Protein AF-A0A529M5U0-F1 (afdb_monomer_lite)

Secondary structure (DSSP, 8-state):
--GGG-SEEEEEETTEEEEEE-GGGS-S-----GGGGTTS-HHHHHHHHHHHHHHHHHHHT-TT--HHHHHHHHHHHHHHHHHHHHHHH-TT--

Radius of gyration: 15.33 Å; chains: 1; bounding box: 36×37×37 Å

Structure (mmCIF, N/CA/C/O backbone):
data_AF-A0A529M5U0-F1
#
_entry.id   AF-A0A529M5U0-F1
#
loop_
_atom_site.group_PDB
_atom_site.id
_atom_site.type_symbol
_atom_site.label_atom_id
_atom_site.label_alt_id
_atom_site.label_comp_id
_atom_site.label_asym_id
_atom_site.label_entity_id
_atom_site.label_seq_id
_atom_site.pdbx_PDB_ins_code
_atom_site.Cartn_x
_atom_site.Cartn_y
_atom_site.Cartn_z
_atom_site.occupancy
_atom_site.B_iso_or_equiv
_atom_site.auth_seq_id
_atom_site.auth_comp_id
_atom_site.auth_asym_id
_atom_site.auth_atom_id
_atom_site.pdbx_PDB_model_num
ATOM 1 N N . ALA A 1 1 ? -1.159 3.072 -2.565 1.00 84.88 1 ALA A N 1
ATOM 2 C CA . ALA A 1 1 ? -1.942 3.919 -1.636 1.00 84.88 1 ALA A CA 1
ATOM 3 C C . ALA A 1 1 ? -2.720 3.076 -0.628 1.00 84.88 1 ALA A C 1
ATOM 5 O O . ALA A 1 1 ? -2.587 3.355 0.552 1.00 84.88 1 ALA A O 1
ATOM 6 N N . GLY A 1 2 ? -3.475 2.051 -1.048 1.00 88.69 2 GLY A N 1
ATOM 7 C CA . GLY A 1 2 ? -4.147 1.129 -0.119 1.00 88.69 2 GLY A CA 1
ATOM 8 C C . GLY A 1 2 ? -5.483 1.645 0.424 1.00 88.69 2 GLY A C 1
ATOM 9 O O . GLY A 1 2 ? -6.106 0.983 1.248 1.00 88.69 2 GLY A O 1
ATOM 10 N N . SER A 1 3 ? -5.936 2.816 -0.041 1.00 92.50 3 SER A N 1
ATOM 11 C CA . SER A 1 3 ? -7.203 3.431 0.374 1.00 92.50 3 SER A CA 1
ATOM 12 C C . SER A 1 3 ? -8.403 2.530 0.091 1.00 92.50 3 SER A C 1
ATOM 14 O O . SER A 1 3 ? -9.393 2.592 0.816 1.00 92.50 3 SER A O 1
ATOM 16 N N . GLU A 1 4 ? -8.305 1.696 -0.942 1.00 93.94 4 GLU A N 1
ATOM 17 C CA . GLU A 1 4 ? -9.338 0.774 -1.396 1.00 93.94 4 GLU A CA 1
ATOM 18 C C . GLU A 1 4 ? -9.711 -0.306 -0.367 1.00 93.94 4 GLU A C 1
ATOM 20 O O . GLU A 1 4 ? -10.782 -0.890 -0.473 1.00 93.94 4 GLU A O 1
ATOM 25 N N . MET A 1 5 ? -8.876 -0.524 0.656 1.00 93.00 5 MET A N 1
ATOM 26 C CA . MET A 1 5 ? -9.133 -1.457 1.762 1.00 93.00 5 MET A CA 1
ATOM 27 C C . MET A 1 5 ? -9.387 -0.744 3.098 1.00 93.00 5 MET A C 1
ATOM 29 O O . MET A 1 5 ? -9.242 -1.342 4.164 1.00 93.00 5 MET A O 1
ATOM 33 N N . THR A 1 6 ? -9.751 0.542 3.074 1.00 91.06 6 THR A N 1
ATOM 34 C CA . THR A 1 6 ? -9.989 1.324 4.296 1.00 91.06 6 THR A CA 1
ATOM 35 C C . THR A 1 6 ? -11.363 1.991 4.294 1.00 91.06 6 THR A C 1
ATOM 37 O O . THR A 1 6 ? -11.806 2.483 3.258 1.00 91.06 6 THR A O 1
ATOM 40 N N . PRO A 1 7 ? -12.033 2.103 5.455 1.00 91.69 7 PRO A N 1
ATOM 41 C CA . PRO A 1 7 ? -13.254 2.890 5.594 1.00 91.69 7 PRO A CA 1
ATOM 42 C C . PRO A 1 7 ? -12.951 4.389 5.797 1.00 91.69 7 PRO A C 1
ATOM 44 O O . PRO A 1 7 ? -13.740 5.087 6.430 1.00 91.69 7 PRO A O 1
ATOM 47 N N . ILE A 1 8 ? -11.795 4.885 5.337 1.00 92.75 8 ILE A N 1
ATOM 48 C CA . ILE A 1 8 ? -11.294 6.234 5.624 1.00 92.75 8 ILE A CA 1
ATOM 49 C C . ILE A 1 8 ? -11.435 7.115 4.381 1.00 92.75 8 ILE A C 1
ATOM 51 O O . ILE A 1 8 ? -10.962 6.772 3.303 1.00 92.75 8 ILE A O 1
ATOM 55 N N . LEU A 1 9 ? -12.029 8.293 4.557 1.00 92.44 9 LEU A N 1
ATOM 56 C CA . LEU A 1 9 ? -12.149 9.331 3.541 1.00 92.44 9 LEU A CA 1
ATOM 57 C C . LEU A 1 9 ? -11.436 10.602 4.012 1.00 92.44 9 LEU A C 1
ATOM 59 O O . LEU A 1 9 ? -11.723 11.117 5.091 1.00 92.44 9 LEU A O 1
ATOM 63 N N . GLY A 1 10 ? -10.532 11.129 3.188 1.00 91.75 10 GLY A N 1
ATOM 64 C CA . GLY A 1 10 ? -9.955 12.460 3.371 1.00 91.75 10 GLY A CA 1
ATOM 65 C C . GLY A 1 10 ? -10.627 13.470 2.445 1.00 91.75 10 GLY A C 1
ATOM 66 O O . GLY A 1 10 ? -10.622 13.278 1.234 1.00 91.75 10 GLY A O 1
ATOM 67 N N . GLU A 1 11 ? -11.158 14.555 2.996 1.00 92.56 11 GLU A N 1
ATOM 68 C CA . GLU A 1 11 ? -11.802 15.639 2.251 1.00 92.56 11 GLU A CA 1
ATOM 69 C C . GLU A 1 11 ? -11.143 16.974 2.606 1.00 92.56 11 GLU A C 1
ATOM 71 O O . GLU A 1 11 ? -10.807 17.212 3.763 1.00 92.56 11 GLU A O 1
ATOM 76 N N . THR A 1 12 ? -10.960 17.862 1.629 1.00 93.25 12 THR A N 1
ATOM 77 C CA . THR A 1 12 ? -10.498 19.231 1.893 1.00 93.25 12 THR A CA 1
ATOM 78 C C . THR A 1 12 ? -11.685 20.178 1.826 1.00 93.25 12 THR A C 1
ATOM 80 O O . THR A 1 12 ? -12.240 20.394 0.751 1.00 93.25 12 THR A O 1
ATOM 83 N N . LYS A 1 13 ? -12.042 20.778 2.962 1.00 89.50 13 LYS A N 1
ATOM 84 C CA . LYS A 1 13 ? -13.112 21.771 3.074 1.00 89.50 13 LYS A CA 1
ATOM 85 C C . LYS A 1 13 ? -12.536 23.069 3.624 1.00 89.50 13 LYS A C 1
ATOM 87 O O . LYS A 1 13 ? -11.805 23.050 4.609 1.00 89.50 13 LYS A O 1
ATOM 92 N N . ASP A 1 14 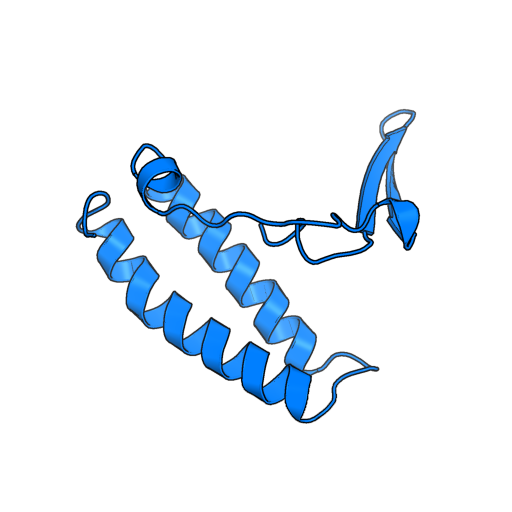? -12.818 24.182 2.950 1.00 91.38 14 ASP A N 1
ATOM 93 C CA . ASP A 1 14 ? -12.336 25.517 3.335 1.00 91.38 14 ASP A CA 1
ATOM 94 C C . ASP A 1 14 ? -10.801 25.592 3.511 1.00 91.38 14 ASP A C 1
ATOM 96 O O . ASP A 1 14 ? -10.279 26.269 4.392 1.00 91.38 14 ASP A O 1
ATOM 100 N N . GLY A 1 15 ? -10.057 24.855 2.675 1.00 92.31 15 GLY A N 1
ATOM 101 C CA . GLY A 1 15 ? -8.590 24.782 2.727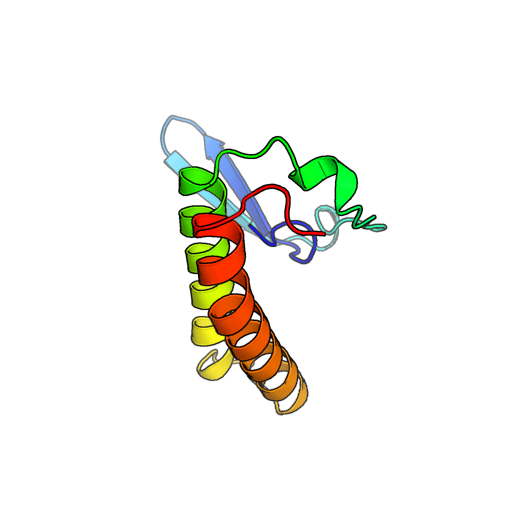 1.00 92.31 15 GLY A CA 1
ATOM 102 C C . GLY A 1 15 ? -8.023 23.876 3.827 1.00 92.31 15 GLY A C 1
ATOM 103 O O . GLY A 1 15 ? -6.806 23.740 3.929 1.00 92.31 15 GLY A O 1
ATOM 104 N N . VAL A 1 16 ? -8.876 23.221 4.621 1.00 92.50 16 VAL A N 1
ATOM 105 C CA . VAL A 1 16 ? -8.478 22.318 5.706 1.00 92.50 16 VAL A CA 1
ATOM 106 C C . VAL A 1 16 ? -8.791 20.874 5.326 1.00 92.50 16 VAL A C 1
ATOM 108 O O . VAL A 1 16 ? -9.912 20.547 4.939 1.00 92.50 16 VAL A O 1
ATOM 111 N N . LYS A 1 17 ? -7.799 19.990 5.459 1.00 91.50 17 LYS A N 1
ATOM 112 C CA . LYS A 1 17 ? -7.988 18.547 5.284 1.00 91.50 17 LYS A CA 1
ATOM 113 C C . LYS A 1 17 ? -8.666 17.959 6.524 1.00 91.50 17 LYS A C 1
ATOM 115 O O . LYS A 1 17 ? -8.133 18.056 7.627 1.00 91.50 17 LYS A O 1
ATOM 120 N N . VAL A 1 18 ? -9.811 17.323 6.326 1.00 91.81 18 VAL A N 1
ATOM 121 C CA . VAL A 1 18 ? -10.607 16.627 7.338 1.00 91.81 18 VAL A CA 1
ATOM 122 C C . VAL A 1 18 ? -10.663 15.146 6.976 1.00 91.81 18 VAL A C 1
ATOM 124 O O . VAL A 1 18 ? -10.908 14.789 5.827 1.00 91.81 18 VAL A O 1
ATOM 127 N N . THR A 1 19 ? -10.444 14.278 7.960 1.00 90.69 19 THR A N 1
ATOM 128 C CA . THR A 1 19 ? -10.529 12.824 7.783 1.00 90.69 19 THR A CA 1
ATOM 129 C C . THR A 1 19 ? -11.788 12.300 8.461 1.00 90.69 19 THR A C 1
ATOM 131 O O . THR A 1 19 ? -12.045 12.605 9.624 1.00 90.69 19 THR A O 1
ATOM 134 N N . GLN A 1 20 ? -12.564 11.498 7.743 1.00 90.50 20 GLN A N 1
ATOM 135 C CA . GLN A 1 20 ? -13.776 10.841 8.221 1.00 90.50 20 GLN A CA 1
ATOM 136 C C . GLN A 1 20 ? -13.613 9.325 8.093 1.00 90.50 20 GLN A C 1
ATOM 138 O O . GLN A 1 20 ? -12.951 8.849 7.174 1.00 90.50 20 GLN A O 1
ATOM 143 N N . SER A 1 21 ? -14.218 8.563 9.005 1.00 91.81 21 SER A N 1
ATOM 144 C CA . SER A 1 21 ? -14.266 7.100 8.920 1.00 91.81 21 SER A CA 1
ATOM 145 C C . SER A 1 21 ? -15.718 6.635 8.910 1.00 91.81 21 SER A C 1
ATOM 147 O O . SER A 1 21 ? -16.497 7.011 9.789 1.00 91.81 21 SER A O 1
ATOM 149 N N . SER A 1 22 ? -16.110 5.862 7.898 1.00 91.94 22 SER A N 1
ATOM 150 C CA . SER A 1 22 ? -17.469 5.338 7.757 1.00 91.94 22 SER A CA 1
ATOM 151 C C . SER A 1 22 ? -17.478 4.006 7.005 1.00 91.94 22 SER A C 1
ATOM 153 O O . SER A 1 22 ? -16.878 3.911 5.938 1.00 91.94 22 SER A O 1
ATOM 155 N N . PRO A 1 23 ? -18.244 2.995 7.454 1.00 89.69 23 PRO A N 1
ATOM 156 C CA . PRO A 1 23 ? -18.424 1.763 6.684 1.00 89.69 23 PRO A CA 1
ATOM 157 C C . PRO A 1 23 ? -18.973 1.998 5.270 1.00 89.69 23 PRO A C 1
ATOM 159 O O . PRO A 1 23 ? -18.726 1.197 4.382 1.00 89.69 23 PRO A O 1
ATOM 162 N N . LYS A 1 24 ? -19.684 3.113 5.043 1.00 91.75 24 LYS A N 1
ATOM 163 C CA . LYS A 1 24 ? -20.257 3.468 3.735 1.00 91.75 24 LYS A CA 1
ATOM 164 C C . LYS A 1 24 ? -19.220 3.849 2.679 1.00 91.75 24 LYS A C 1
ATOM 166 O O . LYS A 1 24 ? -19.572 3.893 1.507 1.00 91.75 24 LYS A O 1
ATOM 171 N N . VAL A 1 25 ? -17.999 4.200 3.086 1.00 92.75 25 VAL A N 1
ATOM 172 C CA . VAL A 1 25 ? -16.935 4.572 2.140 1.00 92.75 25 VAL A CA 1
ATOM 173 C C . VAL A 1 25 ? -16.006 3.406 1.819 1.00 92.75 25 VAL A C 1
ATOM 175 O O . VAL A 1 25 ? -15.185 3.540 0.920 1.00 92.75 25 VAL A O 1
ATOM 178 N N . LEU A 1 26 ? -16.132 2.277 2.528 1.00 94.12 26 LEU A N 1
ATOM 179 C CA . LEU A 1 26 ? -15.361 1.079 2.223 1.00 94.12 26 LEU A CA 1
ATOM 180 C C . LEU A 1 26 ? -15.870 0.490 0.897 1.00 94.12 26 LEU A C 1
ATOM 182 O O . LEU A 1 26 ? -17.057 0.164 0.812 1.00 94.12 26 LEU A O 1
ATOM 186 N N . PRO A 1 27 ? -15.013 0.344 -0.128 1.00 94.44 27 PRO A N 1
ATOM 187 C CA . PRO A 1 27 ? -15.410 -0.304 -1.368 1.00 94.44 27 PRO A CA 1
ATOM 188 C C . PRO A 1 27 ? -15.912 -1.730 -1.127 1.00 94.44 27 PRO A C 1
ATOM 190 O O . PRO A 1 27 ? -15.303 -2.501 -0.390 1.00 94.44 27 PRO A O 1
ATOM 193 N N . GLU A 1 28 ? -17.012 -2.092 -1.785 1.00 96.00 28 GLU A N 1
ATOM 194 C CA . GLU A 1 28 ? -17.576 -3.447 -1.700 1.00 96.00 28 GLU A CA 1
ATOM 195 C C . GLU A 1 28 ? -16.764 -4.464 -2.513 1.00 96.00 28 GLU A C 1
ATOM 197 O O . GLU A 1 28 ? -16.737 -5.651 -2.194 1.00 96.00 28 GLU A O 1
ATOM 202 N N . VAL A 1 29 ? -16.106 -3.997 -3.579 1.00 96.56 29 VAL A N 1
ATOM 203 C CA . VAL A 1 29 ? -15.336 -4.821 -4.512 1.00 96.56 29 VAL A CA 1
ATOM 204 C C . VAL A 1 29 ? -14.062 -4.084 -4.905 1.00 96.56 29 VAL A C 1
ATOM 206 O O . VAL A 1 29 ? -14.097 -2.901 -5.243 1.00 96.56 29 VAL A O 1
ATOM 209 N N . VAL A 1 30 ? -12.947 -4.814 -4.912 1.00 96.25 30 VAL A N 1
ATOM 210 C CA . VAL A 1 30 ? -11.648 -4.346 -5.403 1.00 96.25 30 VAL A CA 1
ATOM 211 C C . VAL A 1 30 ? -11.143 -5.331 -6.452 1.00 96.25 30 VAL A C 1
ATOM 213 O O . VAL A 1 30 ? -11.149 -6.540 -6.225 1.00 96.25 30 VAL A O 1
ATOM 216 N N . ILE A 1 31 ? -10.709 -4.814 -7.602 1.00 97.19 31 ILE A N 1
ATOM 217 C CA . ILE A 1 31 ? -10.099 -5.598 -8.681 1.00 97.19 31 ILE A CA 1
ATOM 218 C C . ILE A 1 31 ? -8.646 -5.146 -8.806 1.00 97.19 31 ILE A C 1
ATOM 220 O O . ILE A 1 31 ? -8.384 -3.996 -9.153 1.00 97.19 31 ILE A O 1
ATOM 224 N N . TYR A 1 32 ? -7.713 -6.053 -8.521 1.00 95.69 32 TYR A N 1
ATOM 225 C CA . TYR A 1 32 ? -6.287 -5.829 -8.739 1.00 95.69 32 TYR A CA 1
ATOM 226 C C . TYR A 1 32 ? -5.881 -6.401 -10.098 1.00 95.69 32 TYR A C 1
ATOM 228 O O . TYR A 1 32 ? -5.920 -7.613 -10.296 1.00 95.69 32 TYR A O 1
ATOM 236 N N . ASP A 1 33 ? -5.483 -5.521 -11.015 1.00 96.56 33 ASP A N 1
ATOM 237 C CA . ASP A 1 33 ? -4.951 -5.876 -12.330 1.00 96.56 33 ASP A CA 1
ATOM 238 C C . ASP A 1 33 ? -3.577 -5.219 -12.512 1.00 96.56 33 ASP A C 1
ATOM 240 O O . ASP A 1 33 ? -3.450 -3.992 -12.532 1.00 96.56 33 ASP A O 1
ATOM 244 N N . VAL A 1 34 ? -2.540 -6.052 -12.612 1.00 93.69 34 VAL A N 1
ATOM 245 C CA . VAL A 1 34 ? -1.148 -5.608 -12.746 1.00 93.69 34 VAL A CA 1
ATOM 246 C C . VAL A 1 34 ? -0.926 -4.884 -14.076 1.00 93.69 34 VAL A C 1
ATOM 248 O O . VAL A 1 34 ? -0.138 -3.936 -14.117 1.00 93.69 34 VAL A O 1
ATOM 251 N N . ASP A 1 35 ? -1.663 -5.233 -15.135 1.00 95.38 35 ASP A N 1
ATOM 252 C CA . ASP A 1 35 ? -1.517 -4.598 -16.449 1.00 95.38 35 ASP A CA 1
ATOM 253 C C . ASP A 1 35 ? -1.890 -3.101 -16.389 1.00 95.38 35 ASP A C 1
ATOM 255 O O . ASP A 1 35 ? -1.309 -2.279 -17.102 1.00 95.38 35 ASP A O 1
ATOM 259 N N . LEU A 1 36 ? -2.763 -2.703 -15.453 1.00 95.62 36 LEU A N 1
ATOM 260 C CA . LEU A 1 36 ? -3.118 -1.298 -15.206 1.00 95.62 36 LEU A CA 1
ATOM 261 C C . LEU A 1 36 ? -2.028 -0.501 -14.471 1.00 95.62 36 LEU A C 1
ATOM 263 O O . LEU A 1 36 ? -2.108 0.725 -14.400 1.00 95.62 36 LEU A O 1
ATOM 267 N N . THR A 1 37 ? -1.007 -1.168 -13.929 1.00 94.50 37 THR A N 1
ATOM 268 C CA . THR A 1 37 ? 0.105 -0.520 -13.210 1.00 94.50 37 THR A CA 1
ATOM 269 C C . THR A 1 37 ? 1.332 -0.276 -14.088 1.00 94.50 37 THR A C 1
ATOM 271 O O . THR A 1 37 ? 2.175 0.549 -13.743 1.00 94.50 37 THR A O 1
ATOM 274 N N . MET A 1 38 ? 1.403 -0.917 -15.258 1.00 94.69 38 MET A N 1
ATOM 275 C CA . MET A 1 38 ? 2.584 -0.944 -16.136 1.00 94.69 38 MET A CA 1
ATOM 276 C C . MET A 1 38 ? 2.972 0.413 -16.737 1.00 94.69 38 MET A C 1
ATOM 278 O O . MET A 1 38 ? 4.085 0.580 -17.230 1.00 94.69 38 MET A O 1
ATOM 282 N N . THR A 1 39 ? 2.064 1.389 -16.723 1.00 94.75 39 THR A N 1
ATOM 283 C CA . THR A 1 39 ? 2.308 2.754 -17.218 1.00 94.75 39 THR A CA 1
ATOM 284 C C . THR A 1 39 ? 2.634 3.747 -16.100 1.00 94.75 39 THR A C 1
ATOM 286 O O . THR A 1 39 ? 2.887 4.923 -16.375 1.00 94.75 39 THR A O 1
ATOM 289 N N . LEU A 1 40 ? 2.645 3.302 -14.838 1.00 94.38 40 LEU A N 1
ATOM 290 C CA . LEU A 1 40 ? 2.969 4.147 -13.697 1.00 94.38 40 LEU A CA 1
ATOM 291 C C . LEU A 1 40 ? 4.474 4.480 -13.698 1.00 94.38 40 LEU A C 1
ATOM 293 O O . LEU A 1 40 ? 5.302 3.569 -13.760 1.00 94.38 40 LEU A O 1
ATOM 297 N N . PRO A 1 41 ? 4.874 5.764 -13.597 1.00 96.06 41 PRO A N 1
ATOM 298 C CA . PRO A 1 41 ? 6.287 6.122 -13.544 1.00 96.06 41 PRO A CA 1
ATOM 299 C C . PRO A 1 41 ? 6.994 5.466 -12.356 1.00 96.06 41 PRO A C 1
ATOM 301 O O . PRO A 1 41 ? 6.507 5.547 -11.230 1.00 96.06 41 PRO A O 1
ATOM 304 N N . ALA A 1 42 ? 8.185 4.905 -12.577 1.00 94.81 42 ALA A N 1
ATOM 305 C CA . ALA A 1 42 ? 8.947 4.186 -11.551 1.00 94.81 42 ALA A CA 1
ATOM 306 C C . ALA A 1 42 ? 9.175 5.000 -10.262 1.00 94.81 42 ALA A C 1
ATOM 308 O O . ALA A 1 42 ? 9.097 4.466 -9.157 1.00 94.81 42 ALA A O 1
ATOM 309 N N . SER A 1 43 ? 9.397 6.313 -10.385 1.00 95.00 43 SER A N 1
ATOM 310 C CA . SER A 1 43 ? 9.535 7.221 -9.239 1.00 95.00 43 SER A CA 1
ATOM 311 C C . SER A 1 43 ? 8.249 7.325 -8.407 1.00 95.00 43 SER A C 1
ATOM 313 O O . SER A 1 43 ? 8.298 7.378 -7.174 1.00 95.00 43 SER A O 1
ATOM 315 N N . LEU A 1 44 ? 7.086 7.307 -9.061 1.00 96.19 44 LEU A N 1
ATOM 316 C CA . LEU A 1 44 ? 5.787 7.310 -8.396 1.00 96.19 44 LEU A CA 1
ATOM 317 C C . LEU A 1 44 ? 5.458 5.930 -7.809 1.00 96.19 44 LEU A C 1
ATOM 319 O O . LEU A 1 44 ? 4.966 5.855 -6.685 1.00 96.19 44 LEU A O 1
ATOM 323 N N . SER A 1 45 ? 5.801 4.844 -8.506 1.00 96.06 45 SER A N 1
ATOM 324 C CA . SER A 1 45 ? 5.697 3.475 -7.982 1.00 96.06 45 SER A CA 1
ATOM 325 C C . SER A 1 45 ? 6.516 3.307 -6.701 1.00 96.06 45 SER A C 1
ATOM 327 O O . SER A 1 45 ? 5.996 2.824 -5.697 1.00 96.06 45 SER A O 1
ATOM 329 N N . GLY A 1 46 ? 7.761 3.793 -6.695 1.00 96.19 46 GLY A N 1
ATOM 330 C CA . GLY A 1 46 ? 8.642 3.768 -5.528 1.00 96.19 46 GLY A CA 1
ATOM 331 C C . GLY A 1 46 ? 8.060 4.523 -4.333 1.00 96.19 46 GLY A C 1
ATOM 332 O O . GLY A 1 46 ? 7.938 3.970 -3.243 1.00 96.19 46 GLY A O 1
ATOM 333 N N . THR A 1 47 ? 7.643 5.775 -4.533 1.00 96.88 47 THR A N 1
ATOM 334 C CA . THR A 1 47 ? 7.070 6.598 -3.449 1.00 96.88 47 THR A CA 1
ATOM 335 C C . THR A 1 47 ? 5.731 6.059 -2.934 1.00 96.88 47 THR A C 1
ATOM 337 O O . THR A 1 47 ? 5.520 6.000 -1.722 1.00 96.88 47 THR A O 1
ATOM 340 N N . SER A 1 48 ? 4.846 5.595 -3.820 1.00 96.69 48 SER A N 1
ATOM 341 C CA . SER A 1 48 ? 3.571 4.963 -3.447 1.00 96.69 48 SER A CA 1
ATOM 342 C C . SER A 1 48 ? 3.779 3.632 -2.713 1.00 96.69 48 SER A C 1
ATOM 344 O O . SER A 1 48 ? 3.071 3.344 -1.745 1.00 96.69 48 SER A O 1
ATOM 346 N N . GLY A 1 49 ? 4.777 2.845 -3.124 1.00 97.00 49 GLY A N 1
ATOM 347 C CA . GLY A 1 49 ? 5.182 1.613 -2.451 1.00 97.00 49 GLY A CA 1
ATOM 348 C C . GLY A 1 49 ? 5.731 1.864 -1.049 1.00 97.00 49 GLY A C 1
ATOM 349 O O . GLY A 1 49 ? 5.317 1.202 -0.102 1.00 97.00 49 GLY A O 1
ATOM 350 N N . MET A 1 50 ? 6.576 2.884 -0.881 1.00 97.50 50 MET A N 1
ATOM 351 C CA . MET A 1 50 ? 7.048 3.310 0.442 1.00 97.50 50 MET A CA 1
ATOM 352 C C . MET A 1 50 ? 5.896 3.747 1.355 1.00 97.50 50 MET A C 1
ATOM 354 O O . MET A 1 50 ? 5.905 3.425 2.540 1.00 97.50 50 MET A O 1
ATOM 358 N N . ASN A 1 51 ? 4.870 4.416 0.817 1.00 97.38 51 ASN A N 1
ATOM 359 C CA . ASN A 1 51 ? 3.662 4.732 1.584 1.00 97.38 51 ASN A CA 1
ATOM 360 C C . ASN A 1 51 ? 2.911 3.464 2.032 1.00 97.38 51 ASN A C 1
ATOM 362 O O . ASN A 1 51 ? 2.418 3.405 3.154 1.00 97.38 51 ASN A O 1
ATOM 366 N N . ALA A 1 52 ? 2.841 2.430 1.189 1.00 97.25 52 ALA A N 1
ATOM 367 C CA . ALA A 1 52 ? 2.246 1.150 1.578 1.00 97.25 52 ALA A CA 1
ATOM 368 C C . ALA A 1 52 ? 3.061 0.437 2.678 1.00 97.25 52 ALA A C 1
ATOM 370 O O . ALA A 1 52 ? 2.474 -0.080 3.627 1.00 97.25 52 ALA A O 1
ATOM 371 N N . ILE A 1 53 ? 4.400 0.482 2.610 1.00 97.88 53 ILE A N 1
ATOM 372 C CA . ILE A 1 53 ? 5.278 -0.012 3.687 1.00 97.88 53 ILE A CA 1
ATOM 373 C C . ILE A 1 53 ? 5.012 0.750 4.989 1.00 97.88 53 ILE A C 1
ATOM 375 O O . ILE A 1 53 ? 4.912 0.125 6.042 1.00 97.88 53 ILE A O 1
ATOM 379 N N . ALA A 1 54 ? 4.861 2.077 4.932 1.00 97.31 54 ALA A N 1
ATOM 380 C CA . ALA A 1 54 ? 4.575 2.886 6.115 1.00 97.31 54 ALA A CA 1
ATOM 381 C C . ALA A 1 54 ? 3.290 2.426 6.822 1.00 97.31 54 ALA A C 1
ATOM 383 O O . ALA A 1 54 ? 3.317 2.206 8.029 1.00 97.31 54 ALA A O 1
ATOM 384 N N . HIS A 1 55 ? 2.209 2.169 6.077 1.00 96.31 55 HIS A N 1
ATOM 385 C CA . HIS A 1 55 ? 0.972 1.629 6.654 1.00 96.31 55 HIS A CA 1
ATOM 386 C C . HIS A 1 55 ? 1.163 0.255 7.302 1.00 96.31 55 HIS A C 1
ATOM 388 O O . HIS A 1 55 ? 0.639 0.011 8.389 1.00 96.31 55 HIS A O 1
ATOM 394 N N . ALA A 1 56 ? 1.927 -0.641 6.673 1.00 96.88 56 ALA A N 1
ATOM 395 C CA . ALA A 1 56 ? 2.213 -1.950 7.253 1.00 96.88 56 ALA A CA 1
ATOM 396 C C . ALA A 1 56 ? 3.027 -1.828 8.553 1.00 96.88 56 ALA A C 1
ATOM 398 O O . ALA A 1 56 ? 2.713 -2.483 9.543 1.00 96.88 56 ALA A O 1
ATOM 399 N N . VAL A 1 57 ? 4.026 -0.944 8.589 1.00 97.56 57 VAL A N 1
ATOM 400 C CA . VAL A 1 57 ? 4.825 -0.680 9.795 1.00 97.56 57 VAL A CA 1
ATOM 401 C C . VAL A 1 57 ? 3.970 -0.065 10.907 1.00 97.56 57 VAL A C 1
ATOM 403 O O . VAL A 1 57 ? 4.045 -0.526 12.044 1.00 97.56 57 VAL A O 1
ATOM 406 N N . GLU A 1 58 ? 3.122 0.918 10.593 1.00 96.62 58 GLU A N 1
ATOM 407 C CA . GLU A 1 58 ? 2.181 1.525 11.547 1.00 96.62 58 GLU A CA 1
ATOM 408 C C . GLU A 1 58 ? 1.212 0.496 12.140 1.00 96.62 58 GLU A C 1
ATOM 410 O O . GLU A 1 58 ? 0.907 0.538 13.334 1.00 96.62 58 GLU A O 1
ATOM 415 N N . ALA A 1 59 ? 0.766 -0.471 11.334 1.00 95.38 59 ALA A N 1
ATOM 416 C CA . ALA A 1 59 ? -0.139 -1.527 11.774 1.00 95.38 59 ALA A CA 1
ATOM 417 C C . ALA A 1 59 ? 0.484 -2.455 12.836 1.00 95.38 59 ALA A C 1
ATOM 419 O O . ALA A 1 59 ? -0.237 -2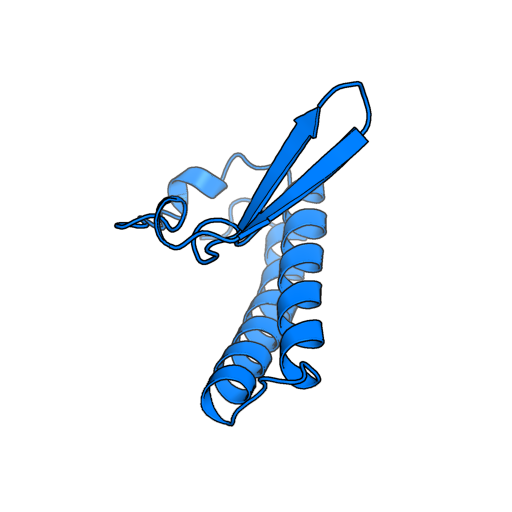.945 13.707 1.00 95.38 59 ALA A O 1
ATOM 420 N N . LEU A 1 60 ? 1.808 -2.659 12.816 1.00 96.62 60 LEU A N 1
ATOM 421 C CA . LEU A 1 60 ? 2.509 -3.539 13.765 1.00 96.62 60 LEU A CA 1
ATOM 422 C C . LEU A 1 60 ? 2.472 -3.027 15.210 1.00 96.62 60 LEU A C 1
ATOM 424 O O . LEU A 1 60 ? 2.502 -3.830 16.141 1.00 96.62 60 LEU A O 1
ATOM 428 N N . TYR A 1 61 ? 2.406 -1.709 15.409 1.00 95.88 61 TYR A N 1
ATOM 429 C CA . TYR A 1 61 ? 2.355 -1.087 16.738 1.00 95.88 61 TYR A CA 1
ATOM 430 C C . TYR A 1 61 ? 1.044 -0.340 17.012 1.00 95.88 61 TYR A C 1
ATOM 432 O O . TYR A 1 61 ? 0.925 0.367 18.016 1.00 95.88 61 TYR A O 1
ATOM 440 N N . ALA A 1 62 ? 0.048 -0.490 16.139 1.00 95.69 62 ALA A N 1
ATOM 441 C CA . ALA A 1 62 ? -1.265 0.099 16.338 1.00 95.69 62 ALA A CA 1
ATOM 442 C C . ALA A 1 62 ? -1.924 -0.438 17.618 1.00 95.69 62 ALA A C 1
ATOM 444 O O . ALA A 1 62 ? -1.774 -1.604 17.981 1.00 95.69 62 ALA A O 1
ATOM 445 N N . ARG A 1 63 ? -2.728 0.404 18.276 1.00 94.75 63 ARG A N 1
ATOM 446 C CA . ARG A 1 63 ? -3.468 0.032 19.495 1.00 94.75 63 ARG A CA 1
ATOM 447 C C . ARG A 1 63 ? -4.355 -1.206 19.303 1.00 94.75 63 ARG A C 1
ATOM 449 O O . ARG A 1 63 ? -4.477 -2.009 20.218 1.00 94.75 63 ARG A O 1
ATOM 456 N N . GLU A 1 64 ? -4.936 -1.343 18.114 1.00 92.31 64 GLU A N 1
ATOM 457 C CA . GLU A 1 64 ? -5.833 -2.443 17.730 1.00 92.31 64 GLU A CA 1
ATOM 458 C C . GLU A 1 64 ? -5.094 -3.590 17.008 1.00 92.31 64 GLU A C 1
ATOM 460 O O . GLU A 1 64 ? -5.717 -4.428 16.351 1.00 92.31 64 GLU A O 1
ATOM 465 N N . SER A 1 65 ? -3.757 -3.619 17.085 1.00 94.38 65 SER A N 1
ATOM 466 C CA . SER A 1 65 ? -2.941 -4.687 16.507 1.00 94.38 65 SER A CA 1
ATOM 467 C C . SER A 1 65 ? -3.343 -6.053 17.072 1.00 94.38 65 SER A C 1
ATOM 469 O O . SER A 1 65 ? -3.693 -6.210 18.243 1.00 94.38 65 SER A O 1
ATOM 471 N N . ASN A 1 66 ? -3.286 -7.068 16.213 1.00 96.81 66 ASN A N 1
ATOM 472 C CA . ASN A 1 66 ? -3.530 -8.457 16.569 1.00 96.81 66 ASN A CA 1
ATOM 473 C C . ASN A 1 66 ? -2.650 -9.381 15.706 1.00 96.81 66 ASN A C 1
ATOM 475 O O . ASN A 1 66 ? -2.083 -8.932 14.705 1.00 96.81 66 ASN A O 1
ATOM 479 N N . PRO A 1 67 ? -2.527 -10.677 16.049 1.00 97.81 67 PRO A N 1
ATOM 480 C CA . PRO A 1 67 ? -1.639 -11.592 15.332 1.00 97.81 67 PRO A CA 1
ATOM 481 C C . PRO A 1 67 ? -1.907 -11.702 13.824 1.00 97.81 67 PRO A C 1
ATOM 483 O O . PRO A 1 67 ? -0.964 -11.893 13.061 1.00 97.81 67 PRO A O 1
ATOM 486 N N . VAL A 1 68 ? -3.161 -11.547 13.380 1.00 97.88 68 VAL A N 1
ATOM 487 C CA . VAL A 1 68 ? -3.515 -11.594 11.952 1.00 97.88 68 VAL A CA 1
ATOM 488 C C . VAL A 1 68 ? -3.019 -10.340 11.236 1.00 97.88 68 VAL A C 1
ATOM 490 O O . VAL A 1 68 ? -2.366 -10.451 10.202 1.00 97.88 68 VAL A O 1
ATOM 493 N N . ILE A 1 69 ? -3.251 -9.156 11.813 1.00 96.50 69 ILE A N 1
ATOM 494 C CA . ILE A 1 69 ? -2.719 -7.892 11.281 1.00 96.50 69 ILE A CA 1
ATOM 495 C C . ILE A 1 69 ? -1.193 -7.952 11.198 1.00 96.50 69 ILE A C 1
ATOM 497 O O . ILE A 1 69 ? -0.625 -7.591 10.172 1.00 96.50 69 ILE A O 1
ATOM 501 N N . ASN A 1 70 ? -0.529 -8.461 12.237 1.00 97.50 70 ASN A N 1
ATOM 502 C CA . ASN A 1 70 ? 0.932 -8.526 12.272 1.00 97.50 70 ASN A CA 1
ATOM 503 C C . ASN A 1 70 ? 1.510 -9.471 11.218 1.00 97.50 70 ASN A C 1
ATOM 505 O O . ASN A 1 70 ? 2.541 -9.160 10.614 1.00 97.50 70 ASN A O 1
ATOM 509 N N . LEU A 1 71 ? 0.833 -10.594 10.968 1.00 98.19 71 LEU A N 1
ATOM 510 C CA . LEU A 1 71 ? 1.187 -11.514 9.893 1.00 98.19 71 LEU A CA 1
ATOM 511 C C . LEU A 1 71 ? 1.072 -10.823 8.528 1.00 98.19 71 LEU A C 1
ATOM 513 O O . LEU A 1 71 ? 2.036 -10.819 7.766 1.00 98.19 71 LEU A O 1
ATOM 517 N N . MET A 1 72 ? -0.072 -10.191 8.246 1.00 97.75 72 MET A N 1
ATOM 518 C CA . MET A 1 72 ? -0.303 -9.499 6.971 1.00 97.75 72 MET A CA 1
ATOM 519 C C . MET A 1 72 ? 0.661 -8.326 6.768 1.00 97.75 72 MET A C 1
ATOM 521 O O . MET A 1 72 ? 1.180 -8.142 5.672 1.00 97.75 72 MET A O 1
ATOM 525 N N . ALA A 1 73 ? 0.936 -7.553 7.820 1.00 97.69 73 ALA A N 1
ATOM 526 C CA . ALA A 1 73 ? 1.864 -6.430 7.777 1.00 97.69 73 ALA A CA 1
ATOM 527 C C . ALA A 1 73 ? 3.300 -6.883 7.483 1.00 97.69 73 ALA A C 1
ATOM 529 O O . ALA A 1 73 ? 3.960 -6.310 6.619 1.00 97.69 73 ALA A O 1
ATOM 530 N N . THR A 1 74 ? 3.778 -7.931 8.160 1.00 98.06 74 THR A N 1
ATOM 531 C CA . THR A 1 74 ? 5.127 -8.472 7.931 1.00 98.06 74 THR A CA 1
ATOM 532 C C . THR A 1 74 ? 5.281 -9.003 6.506 1.00 98.06 74 THR A C 1
ATOM 534 O O . THR A 1 74 ? 6.277 -8.702 5.847 1.00 98.06 74 THR A O 1
ATOM 537 N N . GLU A 1 75 ? 4.279 -9.730 6.007 1.00 98.38 75 GLU A N 1
ATOM 538 C CA . GLU A 1 75 ? 4.273 -10.243 4.635 1.00 98.38 75 GLU A CA 1
ATOM 539 C C . GLU A 1 75 ? 4.272 -9.102 3.608 1.00 98.38 75 GLU A C 1
ATOM 541 O O . GLU A 1 75 ? 5.082 -9.095 2.681 1.00 98.38 75 GLU A O 1
ATOM 546 N N . ALA A 1 76 ? 3.429 -8.083 3.808 1.00 97.94 76 ALA A N 1
ATOM 547 C CA . ALA A 1 76 ? 3.368 -6.918 2.928 1.00 97.94 76 ALA A CA 1
ATOM 548 C C . ALA A 1 76 ? 4.706 -6.164 2.870 1.00 97.94 76 ALA A C 1
ATOM 550 O O . ALA A 1 76 ? 5.142 -5.763 1.790 1.00 97.94 76 ALA A O 1
ATOM 551 N N . ILE A 1 77 ? 5.383 -5.999 4.013 1.00 98.38 77 ILE A N 1
ATOM 552 C CA . ILE A 1 77 ? 6.719 -5.392 4.068 1.00 98.38 77 ILE A CA 1
ATOM 553 C C . ILE A 1 77 ? 7.710 -6.225 3.248 1.00 98.38 77 ILE A C 1
ATOM 555 O O . ILE A 1 77 ? 8.416 -5.664 2.411 1.00 98.38 77 ILE A O 1
ATOM 559 N N . GLY A 1 78 ? 7.749 -7.546 3.443 1.00 98.38 78 GLY A N 1
ATOM 560 C CA . GLY A 1 78 ? 8.647 -8.437 2.700 1.00 98.38 78 GLY A CA 1
ATOM 561 C C . GLY A 1 78 ? 8.415 -8.395 1.186 1.00 98.38 78 GLY A C 1
ATOM 562 O O . GLY A 1 78 ? 9.364 -8.235 0.408 1.00 98.38 78 GLY A O 1
ATOM 563 N N . ALA A 1 79 ? 7.153 -8.460 0.761 1.00 98.12 79 ALA A N 1
ATOM 564 C CA . ALA A 1 79 ? 6.767 -8.383 -0.645 1.00 98.12 79 ALA A CA 1
ATOM 565 C C . ALA A 1 79 ? 7.171 -7.041 -1.282 1.00 98.12 79 ALA A C 1
ATOM 567 O O . ALA A 1 79 ? 7.770 -7.013 -2.355 1.00 98.12 79 ALA A O 1
ATOM 568 N N . LEU A 1 80 ? 6.918 -5.914 -0.612 1.00 97.88 80 LEU A N 1
ATOM 569 C CA . LEU A 1 80 ? 7.251 -4.592 -1.152 1.0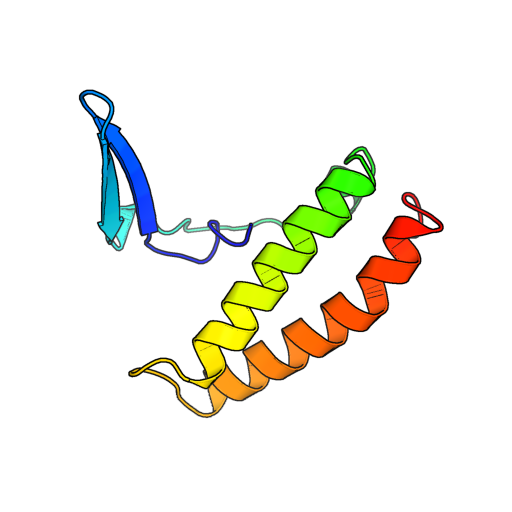0 97.88 80 LEU A CA 1
ATOM 570 C C . LEU A 1 80 ? 8.762 -4.330 -1.171 1.00 97.88 80 LEU A C 1
ATOM 572 O O . LEU A 1 80 ? 9.277 -3.799 -2.153 1.00 97.88 80 LEU A O 1
ATOM 576 N N . VAL A 1 81 ? 9.493 -4.728 -0.127 1.00 97.75 81 VAL A N 1
ATOM 577 C CA . VAL A 1 81 ? 10.957 -4.565 -0.070 1.00 97.75 81 VAL A CA 1
ATOM 578 C C . VAL A 1 81 ? 11.652 -5.359 -1.177 1.00 97.75 81 VAL A C 1
ATOM 580 O O . VAL A 1 81 ? 12.647 -4.887 -1.725 1.00 97.75 81 VAL A O 1
ATOM 583 N N . SER A 1 82 ? 11.130 -6.534 -1.533 1.00 97.75 82 SER A N 1
ATOM 584 C CA . SER A 1 82 ? 11.673 -7.341 -2.631 1.00 97.75 82 SER A CA 1
ATOM 585 C C . SER A 1 82 ? 11.276 -6.816 -4.018 1.00 97.75 82 SER A C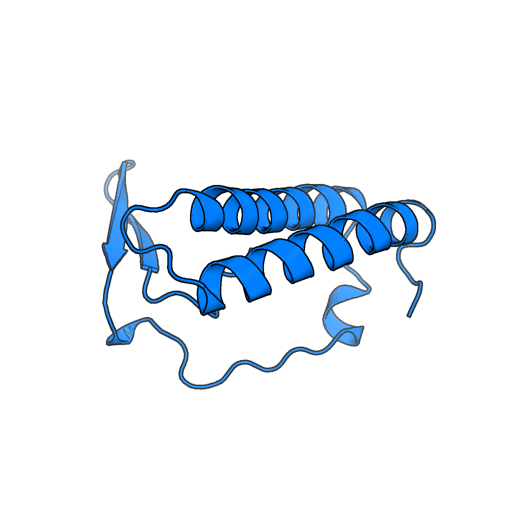 1
ATOM 587 O O . SER A 1 82 ? 12.123 -6.776 -4.908 1.00 97.75 82 SER A O 1
ATOM 589 N N . ALA A 1 83 ? 10.034 -6.358 -4.205 1.00 97.06 83 ALA A N 1
ATOM 590 C CA . ALA A 1 83 ? 9.526 -5.935 -5.511 1.00 97.06 83 ALA A CA 1
ATOM 591 C C . ALA A 1 83 ? 9.952 -4.516 -5.930 1.00 97.06 83 ALA A C 1
ATOM 593 O O . ALA A 1 83 ? 10.239 -4.280 -7.103 1.00 97.06 83 ALA A O 1
ATOM 594 N N . LEU A 1 84 ? 10.014 -3.548 -5.008 1.00 96.94 84 LEU A N 1
ATOM 595 C CA . LEU A 1 84 ? 10.269 -2.144 -5.368 1.00 96.94 84 LEU A CA 1
ATOM 596 C C . LEU A 1 84 ? 11.624 -1.904 -6.062 1.00 96.94 84 LEU A C 1
ATOM 598 O O . LEU A 1 84 ? 11.645 -1.131 -7.022 1.00 96.94 84 LEU A O 1
ATOM 602 N N . PRO A 1 85 ? 12.740 -2.550 -5.666 1.00 97.31 85 PRO A N 1
AT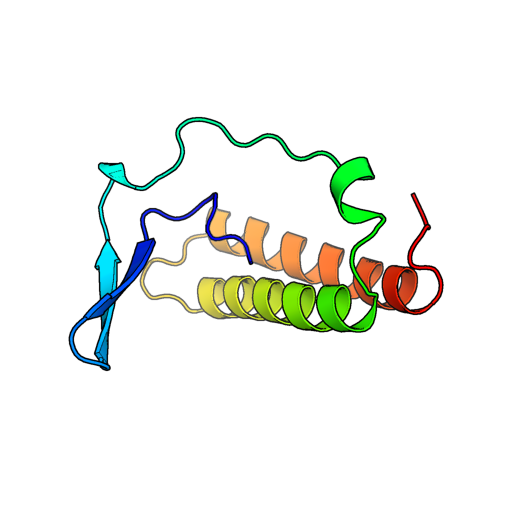OM 603 C CA . PRO A 1 85 ? 13.999 -2.444 -6.405 1.00 97.31 85 PRO A CA 1
ATOM 604 C C . PRO A 1 85 ? 13.909 -3.003 -7.830 1.00 97.31 85 PRO A C 1
ATOM 606 O O . PRO A 1 85 ? 14.496 -2.428 -8.746 1.00 97.31 85 PRO A O 1
ATOM 609 N N . VAL A 1 86 ? 13.153 -4.091 -8.023 1.00 97.25 86 VAL A N 1
ATOM 610 C CA . VAL A 1 86 ? 12.920 -4.692 -9.344 1.00 97.25 86 VAL A CA 1
ATOM 611 C C . VAL A 1 86 ? 12.136 -3.723 -10.222 1.00 97.25 86 VAL A C 1
ATOM 613 O O . VAL A 1 86 ? 12.606 -3.376 -11.299 1.00 97.25 86 VAL A O 1
ATOM 616 N N . ILE A 1 87 ? 11.023 -3.182 -9.721 1.00 96.44 87 ILE A N 1
ATOM 617 C CA . ILE A 1 87 ? 10.202 -2.187 -10.432 1.00 96.44 87 ILE A CA 1
ATOM 618 C C . ILE A 1 87 ? 11.015 -0.924 -10.755 1.00 96.44 87 ILE A C 1
ATOM 620 O O . ILE A 1 87 ? 10.849 -0.330 -11.816 1.00 96.44 87 ILE A O 1
ATOM 624 N N . ALA A 1 88 ? 11.914 -0.499 -9.864 1.00 95.69 88 ALA A N 1
ATOM 625 C CA . ALA A 1 88 ? 12.770 0.658 -10.107 1.00 95.69 88 ALA A CA 1
ATOM 626 C C . ALA A 1 88 ? 13.794 0.418 -11.233 1.00 95.69 88 ALA A C 1
ATOM 628 O O . ALA A 1 88 ? 14.089 1.345 -11.987 1.00 95.69 88 ALA A O 1
ATOM 629 N N . GLY A 1 89 ? 14.337 -0.800 -11.344 1.00 96.19 89 GLY A N 1
ATOM 630 C CA . GLY A 1 89 ? 15.298 -1.179 -12.386 1.00 96.19 89 GLY A CA 1
ATOM 631 C C . GLY A 1 89 ? 14.653 -1.601 -13.710 1.00 96.19 89 GLY A C 1
ATOM 632 O O . GLY A 1 89 ? 15.229 -1.372 -14.772 1.00 96.19 89 GLY A O 1
ATOM 633 N N . ASN A 1 90 ? 13.461 -2.191 -13.649 1.00 96.12 90 ASN A N 1
ATOM 634 C CA . ASN A 1 90 ? 12.681 -2.672 -14.782 1.00 96.12 90 ASN A CA 1
ATOM 635 C C . ASN A 1 90 ? 11.173 -2.446 -14.528 1.00 96.12 90 ASN A C 1
ATOM 637 O O . ASN A 1 90 ? 10.480 -3.347 -14.061 1.00 96.12 90 ASN A O 1
ATOM 641 N N . PRO A 1 91 ? 10.629 -1.257 -14.847 1.00 92.19 91 PRO A N 1
ATOM 642 C CA . PRO A 1 91 ? 9.234 -0.908 -14.545 1.00 92.19 91 PRO A CA 1
ATOM 643 C C . PRO A 1 91 ? 8.180 -1.723 -15.307 1.00 92.19 91 PRO A C 1
ATOM 645 O O . PRO A 1 91 ? 6.993 -1.593 -15.026 1.00 92.19 91 PRO A O 1
ATOM 648 N N . HIS A 1 92 ? 8.607 -2.523 -16.285 1.00 92.44 92 HIS A N 1
ATOM 649 C CA . HIS A 1 92 ? 7.752 -3.393 -17.092 1.00 92.44 92 HIS A CA 1
ATOM 650 C C . HIS A 1 92 ? 7.990 -4.882 -16.794 1.00 92.44 92 HIS A C 1
ATOM 652 O O . HIS A 1 92 ? 7.603 -5.733 -17.595 1.00 92.44 92 HIS A O 1
ATOM 658 N N . ASP A 1 93 ? 8.661 -5.195 -15.680 1.00 91.75 93 ASP A N 1
ATOM 659 C CA . ASP A 1 93 ? 8.763 -6.563 -15.173 1.00 91.75 93 ASP A CA 1
ATOM 660 C C . ASP A 1 93 ? 7.386 -7.054 -14.710 1.00 91.75 93 ASP A C 1
ATOM 662 O O . ASP A 1 93 ? 6.692 -6.336 -13.985 1.00 91.75 93 ASP A O 1
ATOM 666 N N . ARG A 1 94 ? 6.981 -8.245 -15.161 1.00 81.25 94 ARG A N 1
ATOM 667 C CA . ARG A 1 94 ? 5.626 -8.786 -14.978 1.00 81.25 94 ARG A CA 1
ATOM 668 C C . ARG A 1 94 ? 5.617 -9.979 -14.038 1.00 81.25 94 ARG A C 1
ATOM 670 O O . ARG A 1 94 ? 6.405 -10.919 -14.273 1.00 81.25 94 ARG A O 1
#

pLDDT: mean 94.83, std 3.02, range [81.25, 98.38]

Sequence (94 aa):
AGSEMTPILGETKDGVKVTQSSPKVLPEVVIYDVDLTMTLPASLSGTSGMNAIAHAVEALYARESNPVINLMATEAIGALVSALPVIAGNPHDR

Foldseek 3Di:
DCCQQAQKDWDQDPNDIDIDGDPVSRDPDDDDDVVVQLPPDLVRVLVVLVVQLVVLVCLCPDPPHDPVSVVVSVVSNVVSVVVSVVCNVPVNDD